Protein AF-A0AA96WKI7-F1 (afdb_monomer_lite)

Radius of gyration: 26.78 Å; chains: 1; bounding box: 52×38×63 Å

Organism: NCBI:txid2547451

Foldseek 3Di:
DDDDPDDDDDDDDDDPPPPPPPPDDPDPVCPPVDDDPDPPDDPPDDPVVVVVVD

pLDDT: mean 77.11, std 8.34, range [51.0, 90.5]

Sequence (54 aa):
MIFV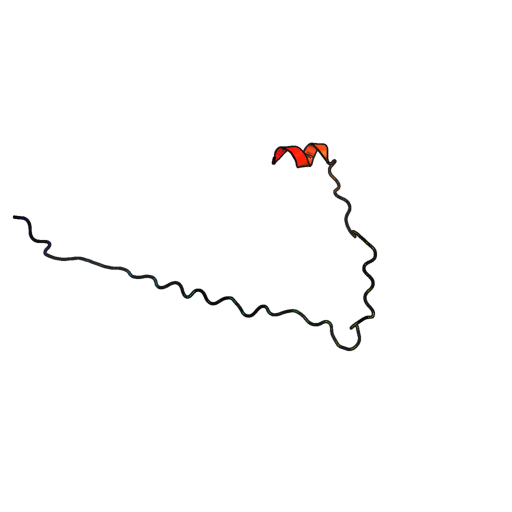TSARVIVIVLEETVPPVKRRVPAATIAGKARILGDLISPVVDEQDWECLK

Structure (mmCIF, N/CA/C/O backbone):
data_AF-A0AA96WKI7-F1
#
_entry.id   AF-A0AA96WKI7-F1
#
loop_
_atom_site.group_PDB
_atom_site.id
_atom_site.type_symbol
_atom_site.label_atom_id
_atom_site.label_alt_id
_atom_site.label_comp_id
_atom_site.label_asym_id
_atom_site.label_entity_id
_atom_site.label_seq_id
_atom_site.pdbx_PDB_ins_code
_atom_site.Cartn_x
_atom_site.Cartn_y
_atom_site.Cartn_z
_atom_site.occupancy
_atom_site.B_iso_or_equiv
_atom_site.auth_seq_id
_atom_site.auth_comp_id
_atom_site.auth_asym_id
_atom_site.auth_atom_id
_atom_site.pdbx_PDB_model_num
ATOM 1 N N . MET A 1 1 ? 34.670 13.020 -42.976 1.00 51.00 1 MET A N 1
ATOM 2 C CA . MET A 1 1 ? 33.348 12.374 -42.832 1.00 51.00 1 MET A CA 1
ATOM 3 C C . MET A 1 1 ? 33.567 11.107 -42.021 1.00 51.00 1 MET A C 1
ATOM 5 O O . MET A 1 1 ? 34.286 10.237 -42.489 1.00 51.00 1 MET A O 1
ATOM 9 N N . ILE A 1 2 ? 33.125 11.079 -40.763 1.00 63.44 2 ILE A N 1
ATOM 10 C CA . ILE A 1 2 ? 33.450 9.998 -39.818 1.00 63.44 2 ILE A CA 1
ATOM 11 C C . ILE A 1 2 ? 32.275 9.023 -39.808 1.00 63.44 2 ILE A C 1
ATOM 13 O O . ILE A 1 2 ? 31.150 9.428 -39.523 1.00 63.44 2 ILE A O 1
ATOM 17 N N . PHE A 1 3 ? 32.535 7.763 -40.151 1.00 73.62 3 PHE A N 1
ATOM 18 C CA . PHE A 1 3 ? 31.538 6.697 -40.131 1.00 73.62 3 PHE A CA 1
ATOM 19 C C . PHE A 1 3 ? 31.659 5.913 -38.827 1.00 73.62 3 PHE A C 1
ATOM 21 O O . PHE A 1 3 ? 32.757 5.533 -38.422 1.00 73.62 3 PHE A O 1
ATOM 28 N N . VAL A 1 4 ? 30.527 5.675 -38.169 1.00 79.12 4 VAL A N 1
ATOM 29 C CA . VAL A 1 4 ? 30.462 4.806 -36.992 1.00 79.12 4 VAL A CA 1
ATOM 30 C C . VAL A 1 4 ? 30.591 3.359 -37.466 1.00 79.12 4 VAL A C 1
ATOM 32 O O . VAL A 1 4 ? 29.779 2.895 -38.261 1.00 79.12 4 VAL A O 1
ATOM 35 N N . THR A 1 5 ? 31.622 2.655 -37.002 1.00 87.62 5 THR A N 1
ATOM 36 C CA . THR A 1 5 ? 31.942 1.285 -37.441 1.00 87.62 5 THR A CA 1
ATOM 37 C C . THR A 1 5 ? 31.292 0.201 -36.584 1.00 87.62 5 THR A C 1
ATOM 39 O O . THR A 1 5 ? 31.130 -0.923 -37.049 1.00 87.62 5 THR A O 1
ATOM 42 N N . SER A 1 6 ? 30.922 0.506 -35.338 1.00 86.62 6 SER A N 1
ATOM 43 C CA . SER A 1 6 ? 30.269 -0.446 -34.437 1.00 86.62 6 SER A CA 1
ATOM 44 C C . SER A 1 6 ? 29.547 0.265 -33.295 1.00 86.62 6 SER A C 1
ATOM 46 O O . SER A 1 6 ? 30.001 1.307 -32.819 1.00 86.62 6 SER A O 1
ATOM 48 N N . ALA A 1 7 ? 28.437 -0.317 -32.843 1.00 88.69 7 ALA A N 1
ATOM 49 C CA . ALA A 1 7 ? 27.678 0.134 -31.685 1.00 88.69 7 ALA A CA 1
ATOM 50 C C . ALA A 1 7 ? 27.168 -1.069 -30.879 1.00 88.69 7 ALA A C 1
ATOM 52 O O . ALA A 1 7 ? 26.799 -2.101 -31.441 1.00 88.69 7 ALA A O 1
ATOM 53 N N . ARG A 1 8 ? 27.125 -0.922 -29.551 1.00 88.44 8 ARG A N 1
ATOM 54 C CA . ARG A 1 8 ? 26.463 -1.860 -28.637 1.00 88.44 8 ARG A CA 1
ATOM 55 C C . A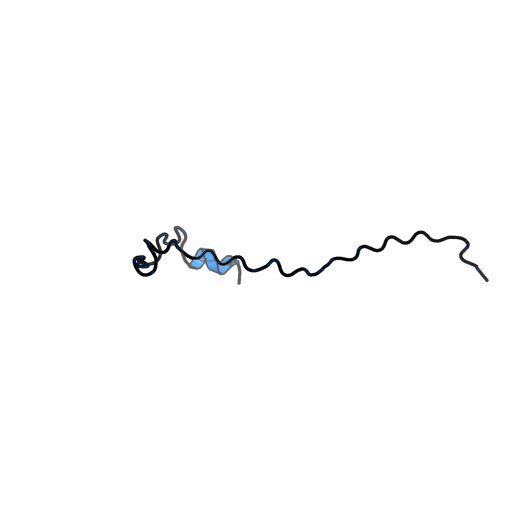RG A 1 8 ? 25.267 -1.164 -28.013 1.00 88.44 8 ARG A C 1
ATOM 57 O O . ARG A 1 8 ? 25.419 -0.104 -27.416 1.00 88.44 8 ARG A O 1
ATOM 64 N N . VAL A 1 9 ? 24.099 -1.776 -28.159 1.00 90.50 9 VAL A N 1
ATOM 6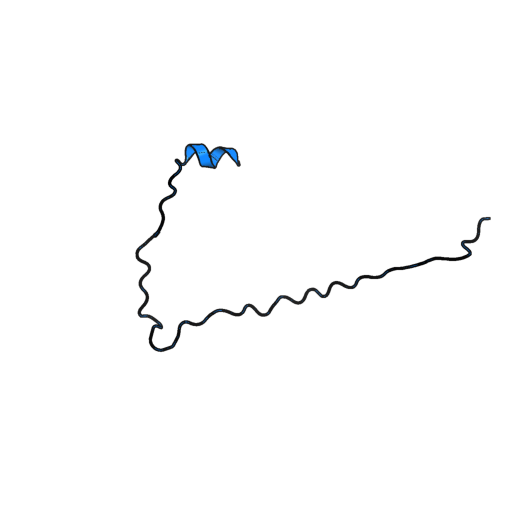5 C CA . VAL A 1 9 ? 22.834 -1.255 -27.642 1.00 90.50 9 VAL A CA 1
ATOM 66 C C . VAL A 1 9 ? 22.305 -2.236 -26.608 1.00 90.50 9 VAL A C 1
ATOM 68 O O . VAL A 1 9 ? 22.204 -3.430 -26.884 1.00 90.50 9 VAL A O 1
ATOM 71 N N . ILE A 1 10 ? 21.979 -1.729 -25.421 1.00 89.69 10 ILE A N 1
ATOM 72 C CA . ILE A 1 10 ? 21.285 -2.482 -24.377 1.00 89.69 10 ILE A CA 1
ATOM 73 C C . ILE A 1 10 ? 19.911 -1.841 -24.229 1.00 89.69 10 ILE A C 1
ATOM 75 O O . ILE A 1 10 ? 19.808 -0.678 -23.846 1.00 89.69 10 ILE A O 1
ATOM 79 N N . VAL A 1 11 ? 18.868 -2.594 -24.571 1.00 88.62 11 VAL A N 1
ATOM 80 C CA . VAL A 1 11 ? 17.475 -2.167 -24.423 1.00 88.62 11 VAL A CA 1
ATOM 81 C C . VAL A 1 11 ? 16.899 -2.887 -23.215 1.00 88.62 11 VAL A C 1
ATOM 83 O O . VAL A 1 11 ? 16.906 -4.115 -23.167 1.00 88.62 11 VAL A O 1
ATOM 86 N N . ILE A 1 12 ? 16.409 -2.121 -22.245 1.00 86.75 12 ILE A N 1
ATOM 87 C CA . ILE A 1 12 ? 15.671 -2.650 -21.100 1.00 86.75 12 ILE A CA 1
ATOM 88 C C . ILE A 1 12 ? 14.220 -2.233 -21.294 1.00 86.75 12 ILE A C 1
ATOM 90 O O . ILE A 1 12 ? 13.902 -1.046 -21.262 1.00 86.75 12 ILE A O 1
ATOM 94 N N . VAL A 1 13 ? 13.354 -3.216 -21.524 1.00 83.81 13 VAL A N 1
ATOM 95 C CA . VAL A 1 13 ? 11.907 -3.009 -21.566 1.00 83.81 13 VAL A CA 1
ATOM 96 C C . VAL A 1 13 ? 11.385 -3.274 -20.163 1.00 83.81 13 VAL A C 1
ATOM 98 O O . VAL A 1 13 ? 11.414 -4.407 -19.687 1.00 83.81 13 VAL A O 1
ATOM 101 N N . LEU A 1 14 ? 10.967 -2.212 -19.481 1.00 81.44 14 LEU A N 1
ATOM 102 C CA . LEU A 1 14 ? 10.253 -2.313 -18.217 1.00 81.44 14 LEU A CA 1
ATOM 103 C C . LEU A 1 14 ? 8.778 -2.515 -18.551 1.00 81.44 14 LEU A C 1
ATOM 105 O O . LEU A 1 14 ? 8.133 -1.610 -19.075 1.00 81.44 14 LEU A O 1
ATOM 109 N N . GLU A 1 15 ? 8.248 -3.706 -18.286 1.00 78.69 15 GLU A N 1
ATOM 110 C CA . GLU A 1 15 ? 6.802 -3.889 -18.307 1.00 78.69 15 GLU A CA 1
ATOM 111 C C . GLU A 1 15 ? 6.199 -3.158 -17.106 1.00 78.69 15 GLU A C 1
ATOM 113 O O . GLU A 1 15 ? 6.467 -3.492 -15.950 1.00 78.69 15 GLU A O 1
ATOM 118 N N . GLU A 1 16 ? 5.341 -2.176 -17.374 1.00 71.50 16 GLU A N 1
ATOM 119 C CA . GLU A 1 16 ? 4.435 -1.624 -16.371 1.00 71.50 16 GLU A CA 1
ATOM 120 C C . GLU A 1 16 ? 3.309 -2.632 -16.102 1.00 71.50 16 GLU A C 1
ATOM 122 O O . GLU A 1 16 ? 2.138 -2.412 -16.411 1.00 71.50 16 GLU A O 1
ATOM 127 N N . THR A 1 17 ? 3.643 -3.790 -15.527 1.00 73.25 17 THR A N 1
ATOM 128 C CA . THR A 1 17 ? 2.611 -4.635 -14.937 1.00 73.25 17 THR A CA 1
ATOM 129 C C . THR A 1 17 ? 2.164 -3.949 -13.660 1.00 73.25 17 THR A C 1
ATOM 131 O O . THR A 1 17 ? 2.876 -3.982 -12.656 1.00 73.25 17 THR A O 1
ATOM 134 N N . VAL A 1 18 ? 0.984 -3.330 -13.677 1.00 74.56 18 VAL A N 1
ATOM 135 C CA . VAL A 1 18 ? 0.304 -2.983 -12.429 1.00 74.56 18 VAL A CA 1
ATOM 136 C C . VAL A 1 18 ? 0.097 -4.310 -11.697 1.00 74.56 18 VAL A C 1
ATOM 138 O O . VAL A 1 18 ? -0.645 -5.158 -12.207 1.00 74.56 18 VAL A O 1
ATOM 141 N N . PRO A 1 19 ? 0.772 -4.562 -10.558 1.00 73.94 19 PRO A N 1
ATOM 142 C CA . PRO A 1 19 ? 0.561 -5.804 -9.842 1.00 73.94 19 PRO A CA 1
ATOM 143 C C . PRO A 1 19 ? -0.930 -5.878 -9.514 1.00 73.94 19 PRO A C 1
ATOM 145 O O . PRO A 1 19 ? -1.500 -4.869 -9.078 1.00 73.94 19 PRO A O 1
ATOM 148 N N . PRO A 1 20 ? -1.594 -7.026 -9.744 1.00 74.31 20 PRO A N 1
ATOM 149 C CA . PRO A 1 20 ? -3.003 -7.146 -9.426 1.00 74.31 20 PRO A CA 1
ATOM 150 C C . PRO A 1 20 ? -3.161 -6.756 -7.963 1.00 74.31 20 PRO A C 1
ATOM 152 O O . PRO A 1 20 ? -2.515 -7.341 -7.088 1.00 74.31 20 PRO A O 1
ATOM 155 N N . VAL A 1 21 ? -3.969 -5.724 -7.708 1.00 74.38 21 VAL A N 1
ATOM 156 C CA . VAL A 1 21 ? -4.207 -5.230 -6.354 1.00 74.38 21 VAL A CA 1
ATOM 157 C C . VAL A 1 21 ? -4.898 -6.357 -5.603 1.00 74.38 21 VAL A C 1
ATOM 159 O O . VAL A 1 21 ? -6.116 -6.528 -5.666 1.00 74.38 21 VAL A O 1
ATOM 162 N N . LYS A 1 22 ? -4.103 -7.177 -4.915 1.00 74.12 22 LYS A N 1
ATOM 163 C CA . LYS A 1 22 ? -4.579 -8.316 -4.144 1.00 74.12 22 LYS A CA 1
ATOM 164 C C . LYS A 1 22 ? -5.197 -7.762 -2.870 1.00 74.12 22 LYS A C 1
ATOM 166 O O . LYS A 1 22 ? -4.564 -7.712 -1.817 1.00 74.12 22 LYS A O 1
ATOM 171 N N . ARG A 1 23 ? -6.438 -7.282 -2.980 1.00 74.19 23 ARG A N 1
ATOM 172 C CA . ARG A 1 23 ? -7.218 -6.842 -1.826 1.00 74.19 23 ARG A CA 1
ATOM 173 C C . ARG A 1 23 ? -7.434 -8.061 -0.942 1.00 74.19 23 ARG A C 1
ATOM 175 O O . ARG A 1 23 ? -8.054 -9.038 -1.358 1.00 74.19 23 ARG A O 1
ATOM 182 N N . ARG A 1 24 ? -6.877 -8.028 0.268 1.00 79.06 24 ARG A N 1
ATOM 183 C CA . ARG A 1 24 ? -7.158 -9.053 1.270 1.00 79.06 24 ARG A CA 1
ATOM 184 C C . ARG A 1 24 ? -8.617 -8.891 1.674 1.00 79.06 24 ARG A C 1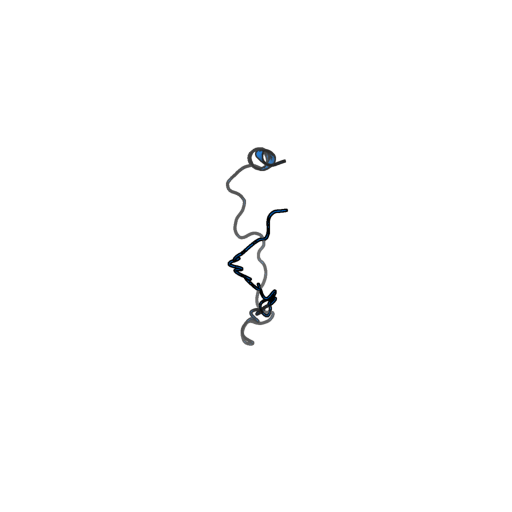
ATOM 186 O O . ARG A 1 24 ? -8.986 -7.866 2.240 1.00 79.06 24 ARG A O 1
ATOM 193 N N . VAL A 1 25 ? -9.439 -9.879 1.347 1.00 79.50 25 VAL A N 1
ATOM 194 C CA . VAL A 1 25 ? -10.804 -9.955 1.865 1.00 79.50 25 VAL A CA 1
ATOM 195 C C . VAL A 1 25 ? -10.715 -10.641 3.227 1.00 79.50 25 VAL A C 1
ATOM 197 O O . VAL A 1 25 ? -10.057 -11.682 3.330 1.00 79.50 25 VAL A O 1
ATOM 200 N N . PRO A 1 26 ? -11.302 -10.070 4.290 1.00 79.31 26 PRO A N 1
ATOM 201 C CA . PRO A 1 26 ? -11.373 -10.755 5.572 1.00 79.31 26 PRO A CA 1
ATOM 202 C C . PRO A 1 26 ? -12.094 -12.100 5.408 1.00 79.31 26 PRO A C 1
ATOM 204 O O . PRO A 1 26 ? -12.992 -12.232 4.576 1.00 79.31 26 PRO A O 1
ATOM 207 N N . ALA A 1 27 ? -11.713 -13.108 6.197 1.00 85.44 27 ALA A N 1
ATOM 208 C CA . ALA A 1 27 ? -12.407 -14.394 6.171 1.00 85.44 27 ALA A CA 1
ATOM 209 C C . ALA A 1 27 ? -13.910 -14.199 6.453 1.00 85.44 27 ALA A C 1
ATOM 211 O O . ALA A 1 27 ? -14.291 -13.344 7.255 1.00 85.44 27 ALA A O 1
ATOM 212 N N . ALA A 1 28 ? -14.773 -15.002 5.823 1.00 84.81 28 ALA A N 1
ATOM 213 C CA . ALA A 1 28 ? -16.230 -14.848 5.932 1.00 84.81 28 ALA A CA 1
ATOM 214 C C . ALA A 1 28 ? -16.737 -14.874 7.387 1.00 84.81 28 ALA A C 1
ATOM 216 O O . ALA A 1 28 ? -17.713 -14.216 7.730 1.00 84.81 28 ALA A O 1
ATOM 217 N N . THR A 1 29 ? -16.028 -15.579 8.269 1.00 88.06 29 THR A N 1
ATOM 218 C CA . THR A 1 29 ? -16.330 -15.670 9.701 1.00 88.06 29 THR A CA 1
ATOM 219 C C . THR A 1 29 ? -16.157 -14.353 10.465 1.00 88.06 29 THR A C 1
ATOM 221 O O . THR A 1 29 ? -16.774 -14.195 11.523 1.00 88.06 29 THR A O 1
ATOM 224 N N . ILE A 1 30 ? -15.359 -13.413 9.945 1.00 82.38 30 ILE A N 1
ATOM 225 C CA . ILE A 1 30 ? -15.030 -12.117 10.568 1.00 82.38 30 ILE A CA 1
ATOM 226 C C . ILE A 1 30 ? -15.494 -10.903 9.743 1.00 82.38 30 ILE A C 1
ATOM 228 O O . ILE A 1 30 ? -15.402 -9.769 10.216 1.00 82.38 30 ILE A O 1
ATOM 232 N N . ALA A 1 31 ? -16.011 -11.113 8.529 1.00 82.56 31 ALA A N 1
ATOM 233 C CA . ALA A 1 31 ? -16.548 -10.045 7.691 1.00 82.56 31 ALA A CA 1
ATOM 234 C C . ALA A 1 31 ? -17.678 -9.287 8.418 1.00 82.56 31 ALA A C 1
ATOM 236 O O . ALA A 1 31 ? -18.581 -9.896 8.988 1.00 82.56 31 ALA A O 1
ATOM 237 N N . GLY A 1 32 ? -17.599 -7.953 8.444 1.00 82.19 32 GLY A N 1
ATOM 238 C CA . GLY A 1 32 ? -18.592 -7.091 9.100 1.00 82.19 32 GLY A CA 1
ATOM 239 C C . GLY A 1 32 ? -18.583 -7.105 10.636 1.00 82.19 32 GLY A C 1
ATOM 240 O O . GLY A 1 32 ? -19.339 -6.357 11.245 1.00 82.19 32 GLY A O 1
ATOM 241 N N . LYS A 1 33 ? -17.728 -7.915 11.275 1.00 84.94 33 LYS A N 1
ATOM 242 C CA . LYS A 1 33 ? -17.599 -7.968 12.744 1.00 84.94 33 LYS A CA 1
ATOM 243 C C . LYS A 1 33 ? -16.511 -7.047 13.293 1.00 84.94 33 LYS A C 1
ATOM 245 O O . LYS A 1 33 ? -16.463 -6.807 14.495 1.00 84.94 33 LYS A O 1
ATOM 250 N N . ALA A 1 34 ? -15.621 -6.559 12.432 1.00 77.44 34 ALA A N 1
ATOM 251 C CA . ALA A 1 34 ? -14.575 -5.628 12.827 1.00 77.44 34 ALA A CA 1
ATOM 252 C C . ALA A 1 34 ? -15.167 -4.232 13.073 1.00 77.44 34 ALA A C 1
ATOM 254 O O . ALA A 1 34 ? -15.891 -3.701 12.232 1.00 77.44 34 ALA A O 1
ATOM 255 N N . ARG A 1 35 ? -14.822 -3.627 14.211 1.00 81.75 35 ARG A N 1
ATOM 256 C CA . ARG A 1 35 ? -15.117 -2.228 14.532 1.00 81.75 35 ARG A CA 1
ATOM 257 C C . ARG A 1 35 ? -13.797 -1.476 14.617 1.00 81.75 35 ARG A C 1
ATOM 259 O O . ARG A 1 35 ? -12.910 -1.890 15.357 1.00 81.75 35 ARG A O 1
ATOM 266 N N . ILE A 1 36 ? -13.674 -0.381 13.873 1.00 76.88 36 ILE A N 1
ATOM 267 C CA . ILE A 1 36 ? -12.546 0.538 14.032 1.00 76.88 36 ILE A CA 1
ATOM 268 C C . ILE A 1 36 ? -12.757 1.252 15.369 1.00 76.88 36 ILE A C 1
ATOM 270 O O . ILE A 1 36 ? -13.777 1.913 15.560 1.00 76.88 36 ILE A O 1
ATOM 274 N N . LEU A 1 37 ? -11.840 1.050 16.316 1.00 77.06 37 LEU A N 1
ATOM 275 C CA . LEU A 1 37 ? -11.910 1.653 17.653 1.00 77.06 37 LEU A CA 1
ATOM 276 C C . LEU A 1 37 ? -11.308 3.071 17.704 1.00 77.06 37 LEU A C 1
ATOM 278 O O . LEU A 1 37 ? -11.325 3.688 18.761 1.00 77.06 37 LEU A O 1
ATOM 282 N N . GLY A 1 38 ? -10.842 3.593 16.568 1.00 73.25 38 GLY A N 1
ATOM 283 C CA . GLY A 1 38 ? -10.123 4.862 16.448 1.00 73.25 38 GLY A CA 1
ATOM 284 C C . GLY A 1 38 ? -8.654 4.624 16.114 1.00 73.25 38 GLY A C 1
ATOM 285 O O . GLY A 1 38 ? -8.273 3.505 15.752 1.00 73.25 38 GLY A O 1
ATOM 286 N N . ASP A 1 39 ? -7.839 5.667 16.240 1.00 74.31 39 ASP A N 1
ATOM 287 C CA . ASP A 1 39 ? -6.394 5.535 16.103 1.00 74.31 39 ASP A CA 1
ATOM 288 C C . ASP A 1 39 ? -5.848 4.723 17.276 1.00 74.31 39 ASP A C 1
ATOM 290 O O . ASP A 1 39 ? -5.913 5.118 18.438 1.00 74.31 39 ASP A O 1
ATOM 294 N N . LEU A 1 40 ? -5.315 3.543 16.957 1.00 71.00 40 LEU A N 1
ATOM 295 C CA . LEU A 1 40 ? -4.634 2.670 17.919 1.00 71.00 40 LEU A CA 1
ATOM 296 C C . LEU A 1 40 ? -3.347 3.301 18.462 1.00 71.00 40 LEU A C 1
ATOM 298 O O . LEU A 1 40 ? -2.807 2.831 19.460 1.00 71.00 40 LEU A O 1
ATOM 302 N N . ILE A 1 41 ? -2.835 4.317 17.770 1.00 69.81 41 ILE A N 1
ATOM 303 C CA . ILE A 1 41 ? -1.545 4.933 18.031 1.00 69.81 41 ILE A CA 1
ATOM 304 C C . ILE A 1 41 ? -1.732 6.438 17.855 1.00 69.81 41 ILE A C 1
ATOM 306 O O . ILE A 1 41 ? -1.910 6.911 16.735 1.00 69.81 41 ILE A O 1
ATOM 310 N N . SER A 1 42 ? -1.705 7.187 18.954 1.00 71.06 42 SER A N 1
ATOM 311 C CA . SER A 1 42 ? -1.500 8.632 18.885 1.00 71.06 42 SER A CA 1
ATOM 312 C C . SER A 1 42 ? -0.032 8.898 18.542 1.00 71.06 42 SER A C 1
ATOM 314 O O . SER A 1 42 ? 0.836 8.181 19.058 1.00 71.06 42 SER A O 1
ATOM 316 N N . PRO A 1 43 ? 0.286 9.908 17.714 1.00 73.06 43 PRO A N 1
ATOM 317 C CA . PRO A 1 43 ? 1.660 10.361 17.563 1.00 73.06 43 PRO A CA 1
ATOM 318 C C . PRO A 1 43 ? 2.245 10.632 18.950 1.00 73.06 43 PRO A C 1
ATOM 320 O O . PRO A 1 43 ? 1.644 11.333 19.758 1.00 73.06 43 PRO A O 1
ATOM 323 N N . VAL A 1 44 ? 3.402 10.039 19.244 1.00 76.38 44 VAL A N 1
ATOM 324 C CA . VAL A 1 44 ? 4.158 10.346 20.474 1.00 76.38 44 VAL A CA 1
ATOM 325 C C . VAL A 1 44 ? 4.720 11.772 20.431 1.00 76.38 44 VAL A C 1
ATOM 327 O O . VAL A 1 44 ? 5.119 12.312 21.454 1.00 76.38 44 VAL A O 1
ATOM 330 N N . VAL A 1 45 ? 4.771 12.352 19.236 1.00 76.69 45 VAL A N 1
ATOM 331 C CA . VAL A 1 45 ? 5.463 13.593 18.918 1.00 76.69 45 VAL A CA 1
ATOM 332 C C . VAL A 1 45 ? 4.435 14.672 18.588 1.00 76.69 45 VAL A C 1
ATOM 334 O O . VAL A 1 45 ? 3.465 14.392 17.875 1.00 76.69 45 VAL A O 1
ATOM 337 N N . ASP A 1 46 ? 4.665 15.877 19.109 1.00 80.81 46 ASP A N 1
ATOM 338 C CA . ASP A 1 46 ? 3.763 17.020 18.997 1.00 80.81 46 ASP A CA 1
ATOM 339 C C . ASP A 1 46 ? 3.685 17.555 17.558 1.00 80.81 46 ASP A C 1
ATOM 341 O O . ASP A 1 46 ? 4.594 17.402 16.743 1.00 80.81 46 ASP A O 1
ATOM 345 N N . GLU A 1 47 ? 2.574 18.211 17.227 1.00 75.31 47 GLU A N 1
ATOM 346 C CA . GLU A 1 47 ? 2.280 18.686 15.868 1.00 75.31 47 GLU A CA 1
ATOM 347 C C . GLU A 1 47 ? 3.306 19.715 15.355 1.00 75.31 47 GLU A C 1
ATOM 349 O O . GLU A 1 47 ? 3.585 19.764 14.158 1.00 75.31 47 GLU A O 1
ATOM 354 N N . GLN A 1 48 ? 3.941 20.486 16.249 1.00 74.88 48 GLN A N 1
ATOM 355 C CA . GLN A 1 48 ? 5.005 21.422 15.866 1.00 74.88 48 GLN A CA 1
ATOM 356 C C . GLN A 1 48 ? 6.241 20.728 15.282 1.00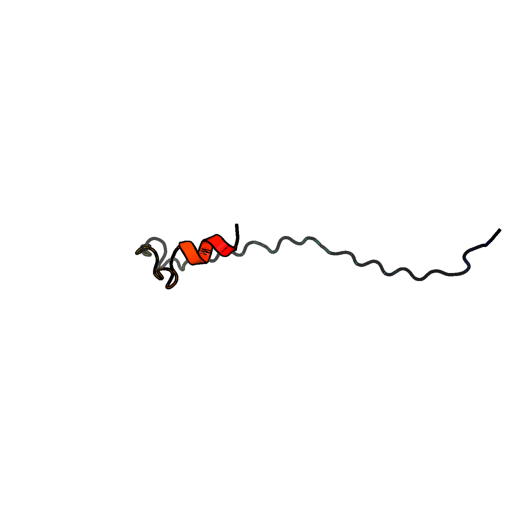 74.88 48 GLN A C 1
ATOM 358 O O . GLN A 1 48 ? 6.875 21.281 14.385 1.00 74.88 48 GLN A O 1
ATOM 363 N N . ASP A 1 49 ? 6.560 19.519 15.738 1.00 74.94 49 ASP A N 1
ATOM 364 C CA . ASP A 1 49 ? 7.703 18.755 15.233 1.00 74.94 49 ASP A CA 1
ATOM 365 C C . ASP A 1 49 ? 7.406 18.124 13.856 1.00 74.94 49 ASP A C 1
ATOM 3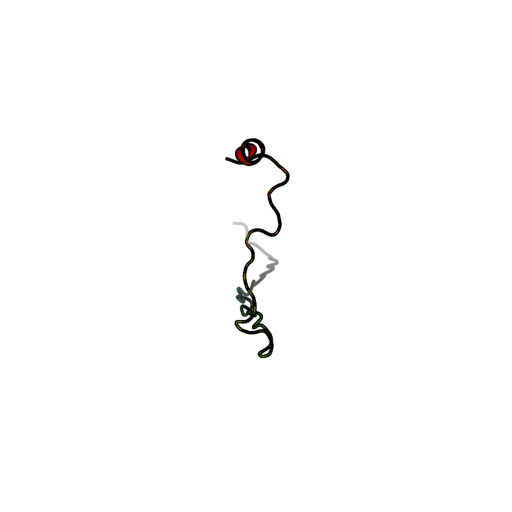67 O O . ASP A 1 49 ? 8.323 17.755 13.119 1.00 74.94 49 ASP A O 1
ATOM 371 N N . TRP A 1 50 ? 6.127 18.032 13.468 1.00 76.06 50 TRP A N 1
ATOM 372 C CA . TRP A 1 50 ? 5.699 17.586 12.138 1.00 76.06 50 TRP A CA 1
ATOM 373 C C . TRP A 1 50 ? 5.780 18.690 11.073 1.00 76.06 50 TRP A C 1
ATOM 375 O O . TRP A 1 50 ? 5.914 18.387 9.885 1.00 76.06 50 TRP A O 1
ATOM 385 N N . GLU A 1 51 ? 5.755 19.965 11.474 1.00 69.31 51 GLU A N 1
ATOM 386 C CA . GLU A 1 51 ? 5.837 21.123 10.566 1.00 69.31 51 GLU A CA 1
ATOM 387 C C . GLU A 1 51 ? 7.254 21.361 10.005 1.00 69.31 51 GLU A C 1
ATOM 389 O O . GLU A 1 51 ? 7.430 22.173 9.103 1.00 69.31 51 GLU A O 1
ATOM 394 N N . CYS A 1 52 ? 8.274 20.610 10.441 1.00 62.56 52 CYS A N 1
ATOM 395 C CA . CYS A 1 52 ? 9.626 20.686 9.869 1.00 62.56 52 CYS A CA 1
ATOM 396 C C . CYS A 1 52 ? 9.730 20.196 8.405 1.00 62.56 52 CYS A C 1
ATOM 398 O O . CYS A 1 52 ? 10.807 20.285 7.814 1.00 62.56 52 CYS A O 1
ATOM 400 N N . LEU A 1 53 ? 8.649 19.646 7.836 1.00 57.62 53 LEU A N 1
ATOM 401 C CA . LEU A 1 53 ? 8.600 19.078 6.481 1.00 57.62 53 LEU A CA 1
ATOM 402 C C . LEU A 1 53 ? 7.689 19.844 5.497 1.00 57.62 53 LEU A C 1
ATOM 404 O O . LEU A 1 53 ? 7.507 19.363 4.376 1.00 57.62 53 LEU A O 1
ATOM 408 N N . LYS A 1 54 ? 7.118 20.995 5.882 1.00 56.97 54 LYS A N 1
ATOM 409 C CA . LYS A 1 54 ? 6.432 21.912 4.950 1.00 56.97 54 LYS A CA 1
ATOM 410 C C . LYS A 1 54 ? 7.365 23.003 4.437 1.00 56.97 54 LYS A C 1
ATOM 412 O O . LYS A 1 54 ? 7.200 23.361 3.249 1.00 56.97 54 LYS A O 1
#

Secondary structure (DSSP, 8-state):
-PPP--------------------PPPTTTTTT----S-S---SS-HHHHGGG-